Protein AF-A0A0R2LB24-F1 (afdb_monomer_lite)

pLDDT: mean 77.4, std 12.53, range [48.06, 92.19]

Sequence (68 aa):
MHKAIVDVKNEREDMRLIEQHLLVQSGVITSSLEDEDFFLFMEVMAAKERDDRAVDPADAFKAMRGGA

Organism: NCBI:txid348151

Radius of gyration: 15.48 Å; chains: 1; bounding box: 37×25×34 Å

Structure (mmCIF, N/CA/C/O backbone):
data_AF-A0A0R2LB24-F1
#
_entry.id   AF-A0A0R2LB24-F1
#
loop_
_atom_site.group_PDB
_atom_site.id
_atom_site.type_symbol
_atom_site.label_atom_id
_atom_site.label_alt_id
_atom_site.label_comp_id
_atom_site.label_asym_id
_atom_site.label_entity_id
_atom_site.label_seq_id
_atom_site.pdbx_PDB_ins_code
_atom_site.Cartn_x
_atom_site.Cartn_y
_atom_site.Cartn_z
_atom_site.occupancy
_atom_site.B_iso_or_equiv
_atom_site.auth_seq_id
_atom_site.auth_comp_id
_atom_site.auth_asym_id
_atom_site.auth_atom_id
_atom_site.pdbx_PDB_model_num
ATOM 1 N N . MET A 1 1 ? 23.424 6.584 -0.138 1.00 48.06 1 MET A N 1
ATOM 2 C CA . MET A 1 1 ? 22.698 5.543 -0.896 1.00 48.06 1 MET A CA 1
ATOM 3 C C . MET A 1 1 ? 21.505 6.208 -1.555 1.00 48.06 1 MET A C 1
ATOM 5 O O . MET A 1 1 ? 20.742 6.845 -0.841 1.00 48.06 1 MET A O 1
ATOM 9 N N . HIS A 1 2 ? 21.383 6.148 -2.881 1.00 57.59 2 HIS A N 1
ATOM 10 C CA . HIS A 1 2 ? 20.191 6.634 -3.578 1.00 57.59 2 HIS A CA 1
ATOM 11 C C . HIS A 1 2 ? 19.245 5.447 -3.740 1.00 57.59 2 HIS A C 1
ATOM 13 O O . HIS A 1 2 ? 19.628 4.443 -4.331 1.00 57.59 2 HIS A O 1
ATOM 19 N N . LYS A 1 3 ? 18.061 5.534 -3.143 1.00 65.06 3 LYS A N 1
ATOM 20 C CA . LYS A 1 3 ? 17.040 4.494 -3.239 1.00 65.06 3 LYS A CA 1
ATOM 21 C C . LYS A 1 3 ? 16.268 4.678 -4.539 1.00 6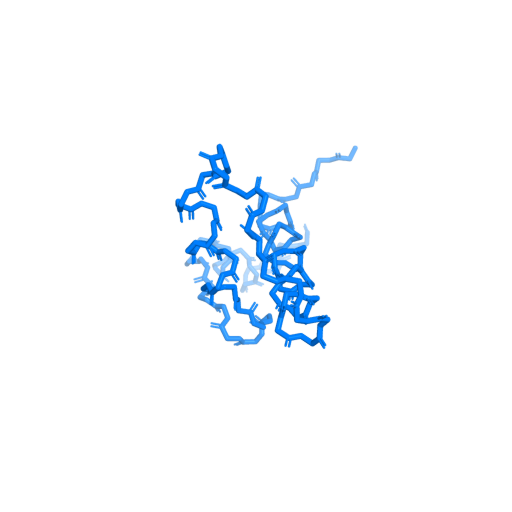5.06 3 LYS A C 1
ATOM 23 O O . LYS A 1 3 ? 15.951 5.819 -4.880 1.00 65.06 3 LYS A O 1
ATOM 28 N N . ALA A 1 4 ? 15.986 3.600 -5.269 1.00 79.25 4 ALA A N 1
ATOM 29 C CA . ALA A 1 4 ? 15.205 3.721 -6.490 1.00 79.25 4 ALA A CA 1
ATOM 30 C C . ALA A 1 4 ? 13.796 4.221 -6.142 1.00 79.25 4 ALA A C 1
ATOM 32 O O . ALA A 1 4 ? 13.209 3.831 -5.133 1.00 79.25 4 ALA A O 1
ATOM 33 N N . ILE A 1 5 ? 13.237 5.090 -6.987 1.00 80.06 5 ILE A N 1
ATOM 34 C CA . ILE A 1 5 ? 11.886 5.647 -6.797 1.00 80.06 5 ILE A CA 1
ATOM 35 C C . ILE A 1 5 ? 10.843 4.525 -6.642 1.00 80.06 5 ILE A C 1
ATOM 37 O O . ILE A 1 5 ? 9.882 4.671 -5.892 1.00 80.06 5 ILE A O 1
ATOM 41 N N . VAL A 1 6 ? 11.056 3.395 -7.317 1.00 80.31 6 VAL A N 1
ATOM 42 C CA . VAL A 1 6 ? 10.224 2.188 -7.218 1.00 80.31 6 VAL A CA 1
ATOM 43 C C .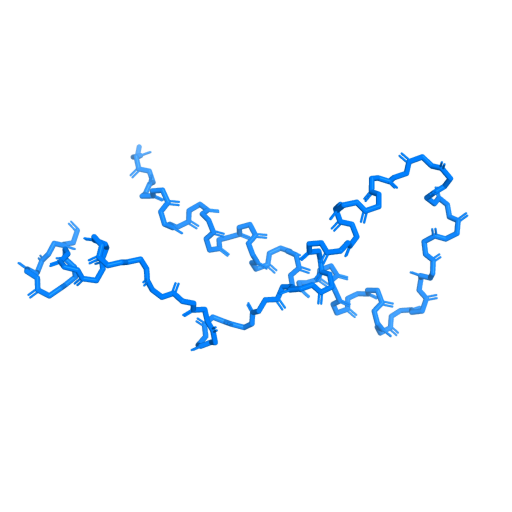 VAL A 1 6 ? 10.203 1.617 -5.812 1.00 80.31 6 VAL A C 1
ATOM 45 O O . VAL A 1 6 ? 9.133 1.291 -5.310 1.00 80.31 6 VAL A O 1
ATOM 48 N N . ASP A 1 7 ? 11.358 1.530 -5.158 1.00 82.50 7 ASP A N 1
ATOM 49 C CA . ASP A 1 7 ? 11.444 0.962 -3.815 1.00 82.50 7 ASP A CA 1
ATOM 50 C C . ASP A 1 7 ? 10.702 1.851 -2.819 1.00 82.50 7 ASP A C 1
ATOM 52 O O . ASP A 1 7 ? 9.962 1.353 -1.981 1.00 82.50 7 ASP A O 1
ATOM 56 N N . VAL A 1 8 ? 10.821 3.176 -2.967 1.00 85.81 8 VAL A N 1
ATOM 57 C CA . VAL A 1 8 ? 10.072 4.140 -2.144 1.00 85.81 8 VAL A CA 1
ATOM 58 C C . VAL A 1 8 ? 8.562 3.996 -2.359 1.00 85.81 8 VAL A C 1
ATOM 60 O O . VAL A 1 8 ? 7.791 4.046 -1.403 1.00 85.81 8 VAL A O 1
ATOM 63 N N . LYS A 1 9 ? 8.121 3.806 -3.609 1.00 85.06 9 LYS A N 1
ATOM 64 C CA . LYS A 1 9 ? 6.703 3.580 -3.924 1.00 85.06 9 LYS A CA 1
ATOM 65 C C . LYS A 1 9 ? 6.193 2.268 -3.326 1.00 85.06 9 LYS A C 1
ATOM 67 O O . LYS A 1 9 ? 5.113 2.263 -2.748 1.00 85.06 9 LYS A O 1
ATOM 72 N N . ASN A 1 10 ? 6.973 1.193 -3.438 1.00 87.19 10 ASN A N 1
ATOM 73 C CA . ASN A 1 10 ? 6.623 -0.114 -2.887 1.00 87.19 10 ASN A CA 1
ATOM 74 C C . ASN A 1 10 ? 6.512 -0.074 -1.366 1.00 87.19 10 ASN A C 1
ATOM 76 O O . ASN A 1 10 ? 5.527 -0.562 -0.831 1.00 87.19 10 ASN A O 1
ATOM 80 N N . GLU A 1 11 ? 7.454 0.572 -0.684 1.00 89.56 11 GLU A N 1
ATOM 81 C CA . GLU A 1 11 ? 7.404 0.704 0.774 1.00 89.56 11 GLU A CA 1
ATOM 82 C C . GLU A 1 11 ? 6.203 1.507 1.250 1.00 89.56 11 GLU A C 1
ATOM 84 O O . GLU A 1 11 ? 5.589 1.169 2.259 1.00 89.56 11 GLU A O 1
ATOM 89 N N . ARG A 1 12 ? 5.833 2.563 0.518 1.00 90.38 12 ARG A N 1
ATOM 90 C CA . ARG A 1 12 ? 4.636 3.335 0.853 1.00 90.38 12 ARG A CA 1
ATOM 91 C C . ARG A 1 12 ? 3.369 2.492 0.715 1.00 90.38 12 ARG A C 1
ATOM 93 O O . ARG A 1 12 ? 2.468 2.618 1.536 1.00 90.38 12 ARG A O 1
ATOM 100 N N . GLU A 1 13 ? 3.307 1.645 -0.306 1.00 90.12 13 GLU A N 1
ATOM 101 C CA . GLU A 1 13 ? 2.194 0.718 -0.512 1.00 90.12 13 GLU A CA 1
ATOM 102 C C . GLU A 1 13 ? 2.158 -0.377 0.568 1.00 90.12 13 GLU A C 1
ATOM 104 O O . GLU A 1 13 ? 1.087 -0.693 1.076 1.00 90.12 13 GLU A O 1
ATOM 109 N N . ASP A 1 14 ? 3.320 -0.897 0.984 1.00 91.88 14 ASP A N 1
ATOM 110 C CA . ASP A 1 14 ? 3.430 -1.877 2.074 1.00 91.88 14 ASP A CA 1
ATOM 111 C C . ASP A 1 14 ? 2.912 -1.295 3.401 1.00 91.88 14 ASP A C 1
ATOM 113 O O . ASP A 1 14 ? 2.156 -1.949 4.118 1.00 91.88 14 ASP A O 1
ATOM 117 N N . MET A 1 15 ? 3.261 -0.041 3.711 1.00 90.62 15 MET A N 1
ATOM 118 C CA . MET A 1 15 ? 2.756 0.654 4.902 1.00 90.62 15 MET A CA 1
ATOM 119 C C . MET A 1 15 ? 1.235 0.813 4.871 1.00 90.62 15 MET A C 1
ATOM 121 O O . MET A 1 15 ? 0.567 0.527 5.862 1.00 90.62 15 MET A O 1
ATOM 125 N N . ARG A 1 16 ? 0.676 1.197 3.719 1.00 90.75 16 ARG A N 1
ATOM 126 C CA . ARG A 1 16 ? -0.777 1.314 3.536 1.00 90.75 16 ARG A CA 1
ATOM 127 C C . ARG A 1 16 ? -1.484 -0.030 3.673 1.00 90.75 16 ARG A C 1
ATOM 129 O O . ARG A 1 16 ? -2.573 -0.090 4.227 1.00 90.75 16 ARG A O 1
ATOM 136 N N . LEU A 1 17 ? -0.869 -1.114 3.210 1.00 92.12 17 LEU A N 1
ATOM 137 C CA . LEU A 1 17 ? -1.423 -2.457 3.364 1.00 92.12 17 LEU A CA 1
ATOM 138 C C . LEU A 1 17 ? -1.461 -2.883 4.841 1.00 92.12 17 LEU A C 1
ATOM 140 O O . LEU A 1 17 ? -2.453 -3.444 5.306 1.00 92.12 17 LEU A O 1
ATOM 144 N N . ILE A 1 18 ? -0.419 -2.555 5.612 1.00 90.12 18 ILE A N 1
ATOM 145 C CA . ILE A 1 18 ? -0.410 -2.762 7.068 1.00 90.12 18 ILE A CA 1
ATOM 146 C C . ILE A 1 18 ? -1.530 -1.953 7.726 1.00 90.12 18 ILE A C 1
ATOM 148 O O . ILE A 1 18 ? -2.279 -2.499 8.536 1.00 90.12 18 ILE A O 1
ATOM 152 N N . GLU A 1 19 ? -1.675 -0.677 7.368 1.00 87.81 19 GLU A N 1
ATOM 153 C CA . GLU A 1 19 ? -2.761 0.177 7.859 1.00 87.81 19 GLU A CA 1
ATOM 154 C C . GLU A 1 19 ? -4.131 -0.420 7.521 1.00 87.81 19 GLU A C 1
ATOM 156 O O . GLU A 1 19 ? -4.971 -0.550 8.407 1.00 87.81 19 GLU A O 1
ATOM 161 N N . GLN A 1 20 ? -4.340 -0.885 6.287 1.00 90.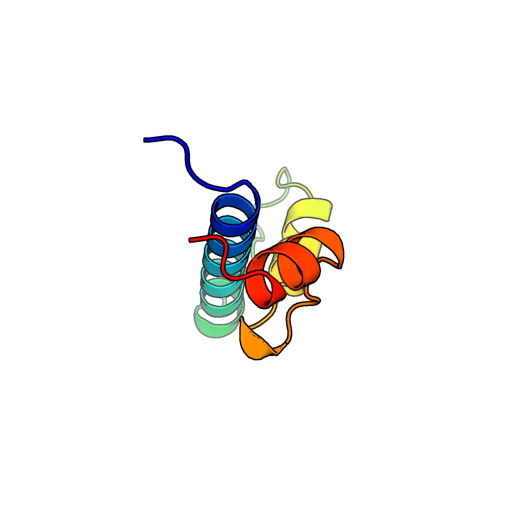00 20 GLN A N 1
ATOM 162 C CA . GLN A 1 20 ? -5.574 -1.545 5.863 1.00 90.00 20 GLN A CA 1
ATOM 163 C C . GLN A 1 20 ? -5.879 -2.777 6.725 1.00 90.00 20 GLN A C 1
ATOM 165 O O . GLN A 1 20 ? -7.001 -2.930 7.214 1.00 90.00 20 GLN A O 1
ATOM 170 N N . HIS A 1 21 ? -4.891 -3.644 6.964 1.00 89.31 21 HIS A N 1
ATOM 171 C CA . HIS A 1 21 ? -5.067 -4.808 7.831 1.00 89.31 21 HIS A CA 1
ATOM 172 C C . HIS A 1 21 ? -5.390 -4.414 9.266 1.00 89.31 21 HIS A C 1
ATOM 174 O O . HIS A 1 21 ? -6.296 -4.997 9.861 1.00 89.31 21 HIS A O 1
ATOM 180 N N . LEU A 1 22 ? -4.697 -3.415 9.813 1.00 84.56 22 LEU A N 1
ATOM 181 C CA . LEU A 1 22 ? -4.976 -2.907 11.150 1.00 84.56 22 LEU A CA 1
ATOM 182 C C . LEU A 1 22 ? -6.402 -2.369 11.237 1.00 84.56 22 LEU A C 1
ATOM 184 O O . LEU A 1 22 ? -7.116 -2.746 12.161 1.00 84.56 22 LEU A O 1
ATOM 188 N N . LEU A 1 23 ? -6.855 -1.574 10.269 1.00 81.81 23 LEU A N 1
ATOM 189 C CA . LEU A 1 23 ? -8.218 -1.040 10.227 1.00 81.81 23 LEU A CA 1
ATOM 190 C C . LEU A 1 23 ? -9.269 -2.154 10.178 1.00 81.81 23 LEU A C 1
ATOM 192 O O . LEU A 1 23 ? -10.200 -2.172 10.985 1.00 81.81 23 LEU A O 1
ATOM 196 N N . VAL A 1 24 ? -9.093 -3.120 9.273 1.00 83.69 24 VAL A N 1
ATOM 197 C CA . VAL A 1 24 ? -10.039 -4.228 9.083 1.00 83.69 24 VAL A CA 1
ATOM 198 C C . VAL A 1 24 ? -10.068 -5.164 10.295 1.00 83.69 24 VAL A C 1
ATOM 200 O O . VAL A 1 24 ? -11.140 -5.618 10.689 1.00 83.69 24 VAL A O 1
ATOM 203 N N . GLN A 1 25 ? -8.913 -5.468 10.895 1.00 81.69 25 GLN A N 1
ATOM 204 C CA . GLN A 1 25 ? -8.807 -6.465 11.966 1.00 81.69 25 GLN A CA 1
ATOM 205 C C . GLN A 1 25 ? -9.080 -5.899 13.360 1.00 81.69 25 GLN A C 1
ATOM 207 O O . GLN A 1 25 ? -9.663 -6.590 14.192 1.00 81.69 25 GLN A O 1
ATOM 212 N N . SER A 1 26 ? -8.648 -4.669 13.641 1.00 73.19 26 SER A N 1
ATOM 213 C CA . SER A 1 26 ? -8.808 -4.069 14.972 1.00 73.19 26 SER A CA 1
ATOM 214 C C . SER A 1 26 ? -10.180 -3.430 15.181 1.00 73.19 26 SER A C 1
ATOM 216 O O . SER A 1 26 ? -10.526 -3.094 16.312 1.00 73.19 26 SER A O 1
ATOM 218 N N . GLY A 1 27 ? -10.966 -3.253 14.111 1.00 66.75 27 GLY A N 1
ATOM 219 C CA . GLY A 1 27 ? -12.254 -2.568 14.182 1.00 66.75 27 GLY A CA 1
ATOM 220 C C . GLY A 1 27 ? -12.127 -1.109 14.623 1.00 66.75 27 GLY A C 1
ATOM 221 O O . GLY A 1 27 ? -13.129 -0.515 15.024 1.00 66.75 27 GLY A O 1
ATOM 222 N N . VAL A 1 28 ? -10.915 -0.536 14.563 1.00 64.38 28 VAL A N 1
ATOM 223 C CA . VAL A 1 28 ? -10.670 0.896 14.730 1.00 64.38 28 VAL A CA 1
ATOM 224 C C . VAL A 1 28 ? -11.287 1.578 13.519 1.00 64.38 28 VAL A C 1
ATOM 226 O O . VAL A 1 28 ? -10.642 1.858 12.513 1.00 64.38 28 VAL A O 1
ATOM 229 N N . ILE A 1 29 ? -12.598 1.789 13.608 1.00 60.12 29 ILE A N 1
ATOM 230 C CA . ILE A 1 29 ? -13.287 2.743 12.767 1.00 60.12 29 ILE A CA 1
ATOM 231 C C . ILE A 1 29 ? -12.683 4.066 13.155 1.00 60.12 29 ILE A C 1
ATOM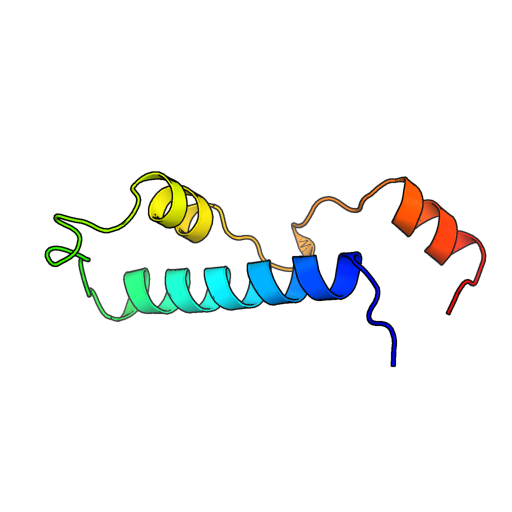 233 O O . ILE A 1 29 ? -12.668 4.465 14.320 1.00 60.12 29 ILE A O 1
ATOM 237 N N . THR A 1 30 ? -12.155 4.722 12.150 1.00 57.59 30 THR A N 1
ATOM 238 C CA . THR A 1 30 ? -11.495 5.995 12.243 1.00 57.59 30 THR A CA 1
ATOM 239 C C . THR A 1 30 ? -12.577 7.082 12.428 1.00 57.59 30 THR A C 1
ATOM 241 O O . THR A 1 30 ? -12.712 8.043 11.685 1.00 57.59 30 THR A O 1
ATOM 244 N N . SER A 1 31 ? -13.436 6.920 13.436 1.00 52.28 31 SER A N 1
ATOM 245 C CA . SER A 1 31 ? -14.421 7.914 13.862 1.00 52.28 31 SER A CA 1
ATOM 246 C C . SER A 1 31 ? -13.750 9.124 14.518 1.00 52.28 31 SER A C 1
ATOM 248 O O . SER A 1 31 ? -14.422 10.079 14.874 1.00 52.28 31 SER A O 1
ATOM 250 N N . SER A 1 32 ? -12.426 9.079 14.681 1.00 53.69 32 SER A N 1
ATOM 251 C CA . SER A 1 32 ? -11.560 10.215 14.980 1.00 53.69 32 SER A CA 1
ATOM 252 C C . SER A 1 32 ? -11.065 10.958 13.726 1.00 53.69 32 SER A C 1
ATOM 254 O O . SER A 1 32 ? -10.346 11.939 13.878 1.00 53.69 32 SER A O 1
ATOM 256 N N . LEU A 1 33 ? -11.446 10.540 12.505 1.00 54.75 33 LEU A N 1
ATOM 257 C CA . LEU A 1 33 ? -11.113 11.230 11.240 1.00 54.75 33 LEU A CA 1
ATOM 258 C C . LEU A 1 33 ? -12.158 12.271 10.875 1.00 54.75 33 LEU A C 1
ATOM 260 O O . LEU A 1 33 ? -12.564 12.379 9.720 1.00 54.75 33 LEU A O 1
ATOM 264 N N . GLU A 1 34 ? -12.613 13.053 11.842 1.00 55.19 34 GLU A N 1
ATOM 265 C CA . GLU A 1 34 ? -13.355 14.257 11.470 1.00 55.19 34 GLU A CA 1
ATOM 266 C C . GLU A 1 34 ? -12.455 15.221 10.658 1.00 55.19 34 GLU A C 1
ATOM 268 O O . GLU A 1 34 ? -12.982 16.033 9.904 1.00 55.19 34 GLU A O 1
ATOM 273 N N . ASP A 1 35 ? -11.121 15.021 10.700 1.00 57.69 35 ASP A N 1
ATOM 274 C CA . ASP A 1 35 ? -10.103 15.785 9.963 1.00 57.69 35 ASP A CA 1
ATOM 275 C C . ASP A 1 35 ? -9.129 14.957 9.083 1.00 57.69 35 ASP A C 1
ATOM 277 O O . ASP A 1 35 ? -8.303 15.556 8.390 1.00 57.69 35 ASP A O 1
ATOM 281 N N . GLU A 1 36 ? -9.151 13.613 9.082 1.00 59.53 36 GLU A N 1
ATOM 282 C CA . GLU A 1 36 ? -8.227 12.856 8.210 1.00 59.53 36 GLU A CA 1
ATOM 283 C C . GLU A 1 36 ? -8.771 12.709 6.787 1.00 59.53 36 GLU A C 1
ATOM 285 O O . GLU A 1 36 ? -9.949 12.446 6.535 1.00 59.53 36 GLU A O 1
ATOM 290 N N . ASP A 1 37 ? -7.843 12.883 5.853 1.00 71.88 37 ASP A N 1
ATOM 291 C CA . ASP A 1 37 ? -8.055 12.999 4.422 1.00 71.88 37 ASP A CA 1
ATOM 292 C C . ASP A 1 37 ? -8.826 11.784 3.876 1.00 71.88 37 ASP A C 1
ATOM 294 O O . ASP A 1 37 ? -8.287 10.683 3.759 1.00 71.88 37 ASP A O 1
ATOM 298 N N . PHE A 1 38 ? -10.092 11.978 3.490 1.00 75.06 38 PHE A N 1
ATOM 299 C CA . PHE A 1 38 ? -10.914 10.955 2.823 1.00 75.06 38 PHE A CA 1
ATOM 300 C C . PHE A 1 38 ? -10.155 10.266 1.675 1.00 75.06 38 PHE A C 1
ATOM 302 O O . PHE A 1 38 ? -10.295 9.064 1.444 1.00 75.06 38 PHE A O 1
ATOM 309 N N . PHE A 1 39 ? -9.307 11.020 0.973 1.00 81.06 39 PHE A N 1
ATOM 310 C CA . PHE A 1 39 ? -8.444 10.493 -0.074 1.00 81.06 39 PHE A CA 1
ATOM 311 C C . PHE A 1 39 ? -7.400 9.510 0.452 1.00 81.06 39 PHE A C 1
ATOM 313 O O . PHE A 1 39 ? -7.210 8.467 -0.166 1.00 81.06 39 PHE A O 1
ATOM 320 N N . LEU A 1 40 ? -6.772 9.796 1.594 1.00 81.88 40 LEU A N 1
ATOM 321 C CA . LEU A 1 40 ? -5.820 8.885 2.224 1.00 81.88 40 LEU A CA 1
ATOM 322 C C . LEU A 1 40 ? -6.508 7.582 2.630 1.00 81.88 40 LEU A C 1
ATOM 324 O O . LEU A 1 40 ? -5.992 6.508 2.334 1.00 81.88 40 LEU A O 1
ATOM 328 N N . PHE A 1 41 ? -7.703 7.658 3.220 1.00 83.25 41 PHE A N 1
ATOM 329 C CA . PHE A 1 41 ? -8.482 6.460 3.534 1.00 83.25 41 PHE A CA 1
ATOM 330 C C . PHE A 1 41 ? -8.759 5.619 2.280 1.00 83.25 41 PHE A C 1
ATOM 332 O O . PHE A 1 41 ? -8.546 4.407 2.275 1.00 83.25 41 PHE A O 1
ATOM 339 N N . MET A 1 42 ? -9.179 6.261 1.187 1.00 85.69 42 MET A N 1
ATOM 340 C CA . MET A 1 42 ? -9.394 5.575 -0.088 1.00 85.69 42 MET A CA 1
ATOM 341 C C . MET A 1 42 ? -8.104 4.949 -0.637 1.00 85.69 42 MET A C 1
ATOM 343 O O . MET A 1 42 ? -8.154 3.844 -1.173 1.00 85.69 42 MET A O 1
ATOM 347 N N . GLU A 1 43 ? -6.954 5.611 -0.491 1.00 88.25 43 GLU A N 1
ATOM 348 C CA . GLU A 1 43 ? -5.653 5.054 -0.877 1.00 88.25 43 GLU A CA 1
ATOM 349 C C . GLU A 1 43 ? -5.261 3.836 -0.029 1.00 88.25 43 GLU A C 1
ATOM 351 O O . GLU A 1 43 ? -4.779 2.851 -0.582 1.00 88.25 43 GLU A O 1
ATOM 356 N N . VAL A 1 44 ? -5.486 3.878 1.287 1.00 88.88 44 VAL A N 1
ATOM 357 C CA . VAL A 1 44 ? -5.230 2.757 2.207 1.00 88.88 44 VAL A CA 1
ATOM 358 C C . VAL A 1 44 ? -6.118 1.567 1.860 1.00 88.88 44 VAL A C 1
ATOM 360 O O . VAL A 1 44 ? -5.642 0.445 1.714 1.00 88.88 44 VAL A O 1
ATOM 363 N N . MET A 1 45 ? -7.409 1.810 1.636 1.00 88.38 45 MET A N 1
ATOM 364 C CA . MET A 1 45 ? -8.346 0.756 1.249 1.00 88.38 45 MET A CA 1
ATOM 365 C C . MET A 1 45 ? -8.067 0.182 -0.146 1.00 88.38 45 MET A C 1
ATOM 367 O O . MET A 1 45 ? -8.470 -0.949 -0.412 1.00 88.38 45 MET A O 1
ATOM 371 N N . ALA A 1 46 ? -7.376 0.919 -1.018 1.00 91.00 46 ALA A N 1
ATOM 372 C CA . ALA A 1 46 ? -6.963 0.464 -2.344 1.00 91.00 46 ALA A CA 1
ATOM 373 C C . ALA A 1 46 ? -5.577 -0.207 -2.377 1.00 91.00 46 ALA A C 1
ATOM 375 O O . ALA A 1 46 ? -5.164 -0.643 -3.457 1.00 91.00 46 ALA A O 1
ATOM 376 N N . ALA A 1 47 ? -4.873 -0.282 -1.241 1.00 92.19 47 ALA A N 1
ATOM 377 C CA . ALA A 1 47 ? -3.532 -0.847 -1.164 1.00 92.19 47 ALA A CA 1
ATOM 378 C C . ALA A 1 47 ? -3.507 -2.311 -1.623 1.00 92.19 47 ALA A C 1
ATOM 380 O O . ALA A 1 47 ? -4.419 -3.087 -1.321 1.00 92.19 47 ALA A O 1
ATOM 381 N N . LYS A 1 48 ? -2.460 -2.683 -2.366 1.00 91.31 48 LYS A N 1
ATOM 382 C CA . LYS A 1 48 ? -2.325 -4.026 -2.954 1.00 91.31 48 LYS A CA 1
ATOM 383 C C . LYS A 1 48 ? -1.110 -4.787 -2.449 1.00 91.31 48 LYS A C 1
ATOM 385 O O . LYS A 1 48 ? -0.030 -4.218 -2.253 1.00 91.31 48 LYS A O 1
ATOM 390 N N . GLU A 1 49 ? -1.272 -6.103 -2.369 1.00 90.75 49 GLU A N 1
ATOM 391 C CA . GLU A 1 49 ? -0.172 -7.055 -2.237 1.00 90.75 49 GLU A CA 1
ATOM 392 C C . GLU A 1 49 ? 0.846 -6.881 -3.362 1.00 90.75 49 GLU A C 1
ATOM 394 O O . GLU A 1 49 ? 0.502 -6.483 -4.477 1.00 90.75 49 GLU A O 1
ATOM 399 N N . ARG A 1 50 ? 2.116 -7.175 -3.075 1.00 85.31 50 ARG A N 1
ATOM 400 C CA . ARG A 1 50 ? 3.228 -6.909 -4.002 1.00 85.31 50 ARG A CA 1
ATOM 401 C C . ARG A 1 50 ? 3.046 -7.563 -5.370 1.00 85.31 50 ARG A C 1
ATOM 403 O O . ARG A 1 50 ? 3.378 -6.942 -6.378 1.00 85.31 50 ARG A O 1
ATOM 410 N N . ASP A 1 51 ? 2.493 -8.768 -5.390 1.00 84.38 51 ASP A N 1
ATOM 411 C CA . ASP A 1 51 ? 2.294 -9.558 -6.606 1.00 84.38 51 ASP A CA 1
ATOM 412 C C . ASP A 1 51 ? 1.139 -9.032 -7.479 1.00 84.38 51 ASP A C 1
ATOM 414 O O . ASP A 1 51 ? 1.123 -9.264 -8.687 1.00 84.38 51 ASP A O 1
ATOM 418 N N . ASP A 1 52 ? 0.225 -8.248 -6.898 1.00 86.56 52 ASP A N 1
ATOM 419 C CA . ASP A 1 52 ? -0.936 -7.663 -7.583 1.00 86.56 52 ASP A CA 1
ATOM 420 C C . ASP A 1 52 ? -0.685 -6.222 -8.073 1.00 86.56 52 ASP A C 1
ATOM 422 O O . ASP A 1 52 ? -1.577 -5.558 -8.626 1.00 86.56 52 ASP A O 1
ATOM 426 N N . ARG A 1 53 ? 0.528 -5.695 -7.859 1.00 84.81 53 ARG A N 1
ATOM 427 C CA . ARG A 1 53 ? 0.912 -4.337 -8.266 1.00 84.81 53 ARG A CA 1
ATOM 428 C C . ARG A 1 53 ? 1.230 -4.289 -9.755 1.00 84.81 53 ARG A C 1
ATOM 430 O O . ARG A 1 53 ? 1.912 -5.148 -10.309 1.00 84.81 53 ARG A O 1
ATOM 437 N N . ALA A 1 54 ? 0.783 -3.219 -10.408 1.00 82.38 54 ALA A N 1
ATOM 438 C CA . ALA A 1 54 ? 1.204 -2.933 -11.771 1.00 82.38 54 ALA A CA 1
ATOM 439 C C . ALA A 1 54 ? 2.700 -2.591 -11.788 1.00 82.38 54 ALA A C 1
ATOM 441 O O . ALA A 1 54 ? 3.160 -1.742 -11.023 1.00 82.38 54 ALA A O 1
ATOM 442 N N . VAL A 1 55 ? 3.451 -3.229 -12.682 1.00 78.00 55 VAL A N 1
ATOM 443 C CA . VAL A 1 55 ? 4.865 -2.911 -12.895 1.00 78.00 55 VAL A CA 1
ATOM 444 C C . VAL A 1 55 ? 4.963 -1.712 -13.837 1.00 78.00 55 VAL A C 1
ATOM 446 O O . VAL A 1 55 ? 4.350 -1.710 -14.906 1.00 78.00 55 VAL A O 1
ATOM 449 N N . ASP A 1 56 ? 5.742 -0.696 -13.459 1.00 78.25 56 ASP A N 1
ATOM 450 C CA . ASP A 1 56 ? 6.030 0.431 -14.348 1.00 78.25 56 ASP A CA 1
ATOM 451 C C . ASP A 1 56 ? 6.816 -0.066 -15.581 1.00 78.25 56 ASP A C 1
ATOM 453 O O . ASP A 1 56 ? 7.839 -0.743 -15.417 1.00 78.25 56 ASP A O 1
ATOM 457 N N . PRO A 1 57 ? 6.386 0.248 -16.819 1.00 75.56 57 PRO A N 1
ATOM 458 C CA . PRO A 1 57 ? 7.063 -0.214 -18.029 1.00 75.56 57 PRO A CA 1
ATOM 459 C C . PRO A 1 57 ? 8.547 0.167 -18.103 1.00 75.56 57 PRO A C 1
ATOM 461 O O . PRO A 1 57 ? 9.351 -0.608 -18.624 1.00 75.56 57 PRO A O 1
ATOM 464 N N . ALA A 1 58 ? 8.934 1.337 -17.587 1.00 77.75 58 ALA A N 1
ATOM 465 C CA . ALA A 1 58 ? 10.322 1.790 -17.598 1.00 77.75 58 ALA A CA 1
ATOM 466 C C . ALA A 1 58 ? 11.188 0.983 -16.625 1.00 77.75 58 ALA A C 1
ATOM 468 O O . ALA A 1 58 ? 12.356 0.706 -16.911 1.00 77.75 58 ALA A O 1
ATOM 469 N N . ASP A 1 59 ? 10.621 0.571 -15.496 1.00 70.38 59 ASP A N 1
ATOM 470 C CA . ASP A 1 59 ? 11.332 -0.225 -14.502 1.00 70.38 59 ASP A CA 1
ATOM 471 C C . ASP A 1 59 ? 11.358 -1.711 -14.885 1.00 70.38 59 ASP A C 1
ATOM 473 O O . ASP A 1 59 ? 12.400 -2.354 -14.748 1.00 70.38 59 ASP A O 1
ATOM 477 N N . ALA A 1 60 ? 10.295 -2.220 -15.519 1.00 74.19 60 ALA A N 1
ATOM 478 C CA . ALA A 1 60 ? 10.309 -3.519 -16.195 1.00 74.19 60 ALA A CA 1
ATOM 479 C C . ALA A 1 60 ? 11.404 -3.577 -17.273 1.00 74.19 60 ALA A C 1
ATOM 481 O O . ALA A 1 60 ? 12.160 -4.547 -17.356 1.00 74.19 60 ALA A O 1
ATOM 482 N N . PHE A 1 61 ? 11.536 -2.513 -18.072 1.00 77.19 61 PHE A N 1
ATOM 483 C CA . PHE A 1 61 ? 12.571 -2.410 -19.097 1.00 77.19 61 PHE A CA 1
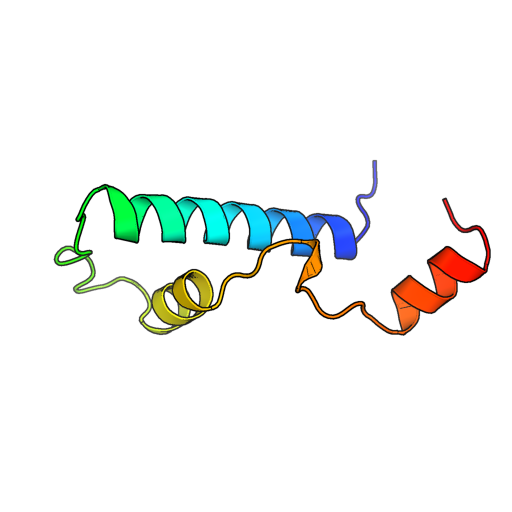ATOM 484 C C . PHE A 1 61 ? 13.991 -2.418 -18.507 1.00 77.19 61 PHE A C 1
ATOM 486 O O . PHE A 1 61 ? 14.874 -3.088 -19.044 1.00 77.19 61 PHE A O 1
ATOM 493 N N . LYS A 1 62 ? 14.229 -1.722 -17.385 1.00 75.56 62 LYS A N 1
ATOM 494 C CA . LYS A 1 62 ? 15.525 -1.752 -16.679 1.00 75.56 62 LYS A CA 1
ATOM 495 C C . LYS A 1 62 ? 15.844 -3.136 -16.110 1.00 75.56 62 LYS A C 1
ATOM 497 O O . LYS A 1 62 ? 16.970 -3.605 -16.283 1.00 75.56 62 LYS A O 1
ATOM 502 N N . ALA A 1 63 ? 14.861 -3.799 -15.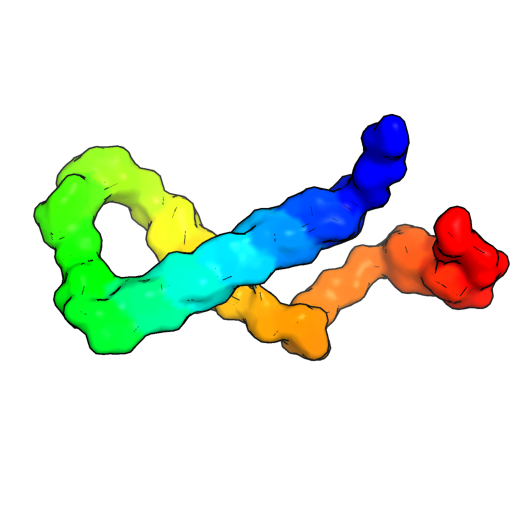498 1.00 69.62 63 ALA A N 1
ATOM 503 C CA . ALA A 1 63 ? 15.021 -5.141 -14.943 1.00 69.62 63 ALA A CA 1
ATOM 504 C C . ALA A 1 63 ? 15.380 -6.170 -16.032 1.00 69.62 63 ALA A C 1
ATOM 506 O O . ALA A 1 63 ? 16.302 -6.963 -15.852 1.00 69.62 63 ALA A O 1
ATOM 507 N N . MET A 1 64 ? 14.738 -6.105 -17.208 1.00 75.19 64 MET A N 1
ATOM 508 C CA . MET A 1 64 ? 15.067 -6.981 -18.345 1.00 75.19 64 MET A CA 1
ATOM 509 C C . MET A 1 64 ? 16.475 -6.753 -18.912 1.00 75.19 64 MET A C 1
ATOM 511 O O . MET A 1 64 ? 17.058 -7.664 -19.497 1.00 75.19 64 MET A O 1
ATOM 515 N N . ARG A 1 65 ? 17.037 -5.548 -18.757 1.00 78.50 65 ARG A N 1
ATOM 516 C CA . ARG A 1 65 ? 18.384 -5.204 -19.242 1.00 78.50 65 ARG A CA 1
ATOM 517 C C . ARG A 1 65 ? 19.511 -5.509 -18.249 1.00 78.50 65 ARG A C 1
ATOM 519 O O . ARG A 1 65 ? 20.659 -5.200 -18.557 1.00 78.50 65 ARG A O 1
ATOM 526 N N . GLY A 1 66 ? 19.208 -6.115 -17.097 1.00 62.41 66 GLY A N 1
ATOM 527 C CA . GLY A 1 66 ? 20.203 -6.476 -16.081 1.00 62.41 66 GLY A CA 1
ATOM 528 C C . GLY A 1 66 ? 20.681 -5.302 -15.220 1.00 62.41 66 GLY A C 1
ATOM 529 O O . GLY A 1 66 ? 21.785 -5.357 -14.684 1.00 62.41 66 GLY A O 1
ATOM 530 N N . GLY A 1 67 ? 19.887 -4.232 -15.108 1.00 58.62 67 GLY A N 1
ATOM 531 C CA . GLY A 1 67 ? 20.195 -3.114 -14.217 1.00 58.62 67 GLY A CA 1
ATOM 532 C C . GLY A 1 67 ? 19.916 -3.478 -12.760 1.00 58.62 67 GLY A C 1
ATOM 533 O O . GLY A 1 67 ? 18.754 -3.481 -12.358 1.00 58.62 67 GLY A O 1
ATOM 534 N N . ALA A 1 68 ? 20.979 -3.795 -12.015 1.00 48.28 68 ALA A N 1
ATOM 535 C CA . ALA A 1 68 ? 21.013 -3.787 -10.552 1.00 48.28 68 ALA A CA 1
ATOM 536 C C . ALA A 1 68 ? 21.227 -2.363 -10.018 1.00 48.28 68 ALA A C 1
ATOM 538 O O . ALA A 1 68 ? 21.939 -1.584 -10.699 1.00 48.28 68 ALA A O 1
#

Foldseek 3Di:
DDDPPVVVVVVVLVVLQVVLCCCVPVVPPCPVPPPDDPVSVVSSVVRDDPVPDDDDPVVVVCVVVVND

Secondary structure (DSSP, 8-state):
-PPPHHHHHHHHHHHHHHHHHHHHHH----TTTTSS-HHHHHHHHT---GGGSPPPHHHHHHHHTT--